Protein AF-A0A3R9TMN9-F1 (afdb_monomer)

Solvent-accessible surface area (backbone atoms only — not comparable to full-atom values): 10960 Å² total; per-resi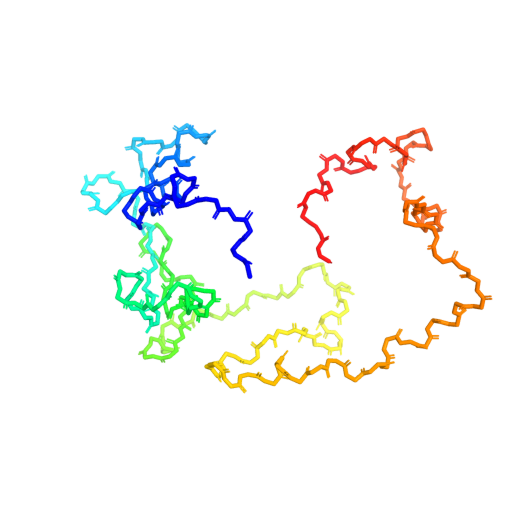due (Å²): 132,80,96,68,62,74,92,78,55,74,55,70,67,60,47,52,39,43,74,30,36,54,45,21,49,81,76,73,37,48,87,40,34,46,55,100,50,96,86,33,49,48,61,50,71,43,60,74,53,61,83,91,72,56,57,80,87,48,57,83,71,58,43,74,32,32,34,28,53,75,71,37,67,71,39,34,30,82,99,39,43,92,62,36,56,81,79,77,80,74,77,58,87,83,38,62,45,79,77,76,50,72,98,64,81,66,89,57,66,102,72,30,71,84,75,50,73,77,70,75,70,80,65,75,65,83,71,92,66,85,85,66,91,86,76,88,85,59,76,83,80,55,96,60,104,53,61,78,76,37,62,77,40,97,42,41,66,75,72,64,69,90,77,74,134

Mean predicted aligned error: 15.35 Å

Foldseek 3Di:
DDPDDPVPDDDQVVVLQCVFLVCCVVVVCNPATRDPDPNHFPWDFDWPDDSNPDDPVCNVQIDTQWTAGSNATDAHHDPRNVRGDDDDDDPPPPDVCNVVNDPDFPNPGPPTCVVPDPPPPVPPPPPPDDDDPDDPPPLVVDPDPFDPVQCPDPCHRPNPPPDDD

Secondary structure (DSSP, 8-state):
--SS-GGGSPPHHHHHHIIIIIHHTTTT-TTTSSSS-TTS---EEEESS-TTTS-GGGGGG--EEEEEETTEEEEE-GGGGGG-PPPPPPSSTT-THHHH--------GGG-GGGS---SGGGGS---S---SS----GGGS--SS-TTGGGSTTGGGS--SS--

pLDDT: mean 74.35, std 22.32, range [27.94, 97.88]

Structure (mmCIF, N/CA/C/O backbone):
data_AF-A0A3R9TMN9-F1
#
_entry.id   AF-A0A3R9TMN9-F1
#
loop_
_atom_site.group_PDB
_atom_site.id
_atom_site.type_symbol
_atom_site.label_atom_id
_atom_site.label_alt_id
_atom_site.label_comp_id
_atom_site.label_asym_id
_atom_site.label_entity_id
_atom_site.label_seq_id
_atom_site.pdbx_PDB_ins_code
_atom_site.Cartn_x
_atom_site.Cartn_y
_atom_site.Cartn_z
_atom_site.occupancy
_atom_site.B_iso_or_equiv
_atom_site.auth_seq_id
_atom_site.auth_comp_id
_atom_site.auth_asym_id
_atom_site.auth_atom_id
_atom_site.pdbx_PDB_model_num
ATOM 1 N N . LEU A 1 1 ? 25.797 4.378 -14.436 1.00 57.38 1 LEU A N 1
ATOM 2 C CA . LEU A 1 1 ? 26.069 5.300 -13.311 1.00 57.38 1 LEU A CA 1
ATOM 3 C C . LEU A 1 1 ? 24.815 5.367 -12.454 1.00 57.38 1 LEU A C 1
ATOM 5 O O . LEU A 1 1 ? 23.753 5.542 -13.045 1.00 57.38 1 LEU A O 1
ATOM 9 N N . PRO A 1 2 ? 24.909 5.184 -11.129 1.00 75.69 2 PRO A N 1
ATOM 10 C CA . PRO A 1 2 ? 23.769 5.371 -10.236 1.00 75.69 2 PRO A CA 1
ATOM 11 C C . PRO A 1 2 ? 23.356 6.850 -10.193 1.00 75.69 2 PRO A C 1
ATOM 13 O O . PRO A 1 2 ? 24.206 7.734 -10.293 1.00 75.69 2 PRO A O 1
ATOM 16 N N . LEU A 1 3 ? 22.050 7.109 -10.072 1.00 80.50 3 LEU A N 1
ATOM 17 C CA . LEU A 1 3 ? 21.490 8.466 -10.010 1.00 80.50 3 LEU A CA 1
ATOM 18 C C . LEU A 1 3 ? 21.759 9.149 -8.652 1.00 80.50 3 LEU A C 1
ATOM 20 O O . LEU A 1 3 ? 21.837 10.374 -8.594 1.00 80.50 3 LEU A O 1
ATOM 24 N N . TYR A 1 4 ? 21.925 8.366 -7.579 1.00 82.88 4 TYR A N 1
ATOM 25 C CA . TYR A 1 4 ? 22.130 8.839 -6.206 1.00 82.88 4 TYR A CA 1
ATOM 26 C C . TYR A 1 4 ? 23.285 8.100 -5.517 1.00 82.88 4 TYR A C 1
ATOM 28 O O . TYR A 1 4 ? 23.479 6.907 -5.745 1.00 82.88 4 TYR A O 1
ATOM 36 N N . ASP A 1 5 ? 24.014 8.801 -4.641 1.00 89.50 5 ASP A N 1
ATOM 37 C CA . ASP A 1 5 ? 24.997 8.191 -3.732 1.00 89.50 5 ASP A CA 1
ATOM 38 C C . ASP A 1 5 ? 24.318 7.231 -2.736 1.00 89.50 5 ASP A C 1
ATOM 40 O O . ASP A 1 5 ? 23.219 7.518 -2.259 1.00 89.50 5 ASP A O 1
ATOM 44 N N . GLU A 1 6 ? 25.012 6.165 -2.318 1.00 86.69 6 GLU A N 1
ATOM 45 C CA . GLU A 1 6 ? 24.496 5.165 -1.359 1.00 86.69 6 GLU A CA 1
ATOM 46 C C . GLU A 1 6 ? 23.989 5.777 -0.045 1.00 86.69 6 GLU A C 1
ATOM 48 O O . GLU A 1 6 ? 22.958 5.367 0.475 1.00 86.69 6 GLU A O 1
ATOM 53 N N . LYS A 1 7 ? 24.657 6.820 0.465 1.00 90.19 7 LYS A N 1
ATOM 54 C CA . LYS A 1 7 ? 24.248 7.545 1.686 1.00 90.19 7 LYS A CA 1
ATOM 55 C C . LYS A 1 7 ? 22.864 8.205 1.589 1.00 90.19 7 LYS A C 1
ATOM 57 O O . LYS A 1 7 ? 22.301 8.576 2.613 1.00 90.19 7 LYS A O 1
ATOM 62 N N . ASN A 1 8 ? 22.362 8.416 0.371 1.00 89.56 8 ASN A N 1
ATOM 63 C CA . ASN A 1 8 ? 21.055 9.015 0.109 1.00 89.56 8 ASN A CA 1
ATOM 64 C C . ASN A 1 8 ? 19.973 7.948 -0.130 1.00 89.56 8 ASN A C 1
ATOM 66 O O . ASN A 1 8 ? 18.820 8.303 -0.372 1.00 89.56 8 ASN A O 1
ATOM 70 N N . LEU A 1 9 ? 20.326 6.659 -0.088 1.00 90.31 9 LEU A N 1
ATOM 71 C CA . LEU A 1 9 ? 19.385 5.554 -0.198 1.00 90.31 9 LEU A CA 1
ATOM 72 C C . LEU A 1 9 ? 18.915 5.140 1.196 1.00 90.31 9 LEU A C 1
ATOM 74 O O . LEU A 1 9 ? 19.708 4.970 2.120 1.00 90.31 9 LEU A O 1
ATOM 78 N N . LEU A 1 10 ? 17.605 4.977 1.343 1.00 93.44 10 LEU A N 1
ATOM 79 C CA . LEU A 1 10 ? 17.012 4.474 2.576 1.00 93.44 10 LEU A CA 1
ATOM 80 C C . LEU A 1 10 ? 17.128 2.951 2.631 1.00 93.44 10 LEU A C 1
ATOM 82 O O . LEU A 1 10 ? 16.937 2.273 1.620 1.00 93.44 10 LEU A O 1
ATOM 86 N N . ASP A 1 11 ? 17.362 2.405 3.824 1.00 94.19 11 ASP A N 1
ATOM 87 C CA . ASP A 1 11 ? 17.195 0.973 4.042 1.00 94.19 11 ASP A CA 1
ATOM 88 C C . ASP A 1 11 ? 15.710 0.577 3.947 1.00 94.19 11 ASP A C 1
ATOM 90 O O . ASP A 1 11 ? 14.796 1.396 4.121 1.00 94.19 11 ASP A O 1
ATOM 94 N N . ARG A 1 12 ? 15.457 -0.709 3.686 1.00 95.38 12 ARG A N 1
ATOM 95 C CA . ARG A 1 12 ? 14.102 -1.214 3.429 1.00 95.38 12 ARG A CA 1
ATOM 96 C C . ARG A 1 12 ? 13.153 -1.023 4.607 1.00 95.38 12 ARG A C 1
ATOM 98 O O . ARG A 1 12 ? 11.981 -0.726 4.376 1.00 95.38 12 ARG A O 1
ATOM 105 N N . GLN A 1 13 ? 13.626 -1.181 5.844 1.00 96.12 13 GLN A N 1
ATOM 106 C CA . GLN A 1 13 ? 12.782 -1.035 7.031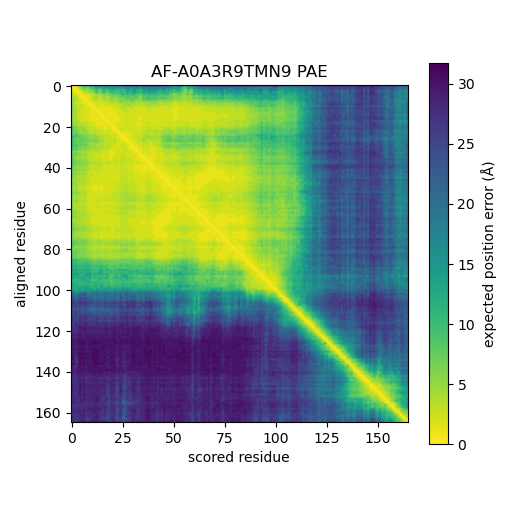 1.00 96.12 13 GLN A CA 1
ATOM 107 C C . GLN A 1 13 ? 12.387 0.427 7.230 1.00 96.12 13 GLN A C 1
ATOM 109 O O . GLN A 1 13 ? 11.212 0.718 7.458 1.00 96.12 13 GLN A O 1
ATOM 114 N N . THR A 1 14 ? 13.340 1.350 7.082 1.00 95.75 14 THR A N 1
ATOM 115 C CA . THR A 1 14 ? 13.072 2.790 7.147 1.00 95.75 14 THR A CA 1
ATOM 116 C C . THR A 1 14 ? 12.108 3.219 6.047 1.00 95.75 14 THR A C 1
ATOM 118 O O . THR A 1 14 ? 11.118 3.892 6.339 1.00 95.75 14 THR A O 1
ATOM 121 N N . ALA A 1 15 ? 12.331 2.784 4.804 1.00 95.31 15 ALA A N 1
ATOM 122 C CA . ALA A 1 15 ? 11.434 3.073 3.691 1.00 95.31 15 ALA A CA 1
ATOM 123 C C . ALA A 1 15 ? 10.007 2.557 3.960 1.00 95.31 15 ALA A C 1
ATOM 125 O O . ALA A 1 15 ? 9.053 3.329 3.870 1.00 95.31 15 ALA A O 1
ATOM 126 N N . LEU A 1 16 ? 9.850 1.294 4.379 1.00 95.12 16 LEU A N 1
ATOM 127 C CA . LEU A 1 16 ? 8.536 0.718 4.690 1.00 95.12 16 LEU A CA 1
ATOM 128 C C . LEU A 1 16 ? 7.842 1.468 5.832 1.00 95.12 16 LEU A C 1
ATOM 130 O O . LEU A 1 16 ? 6.645 1.751 5.757 1.00 95.12 16 LEU A O 1
ATOM 134 N N . LYS A 1 17 ? 8.588 1.834 6.880 1.00 94.69 17 LYS A N 1
ATOM 135 C CA . LYS A 1 17 ? 8.054 2.608 8.002 1.00 94.69 17 LYS A CA 1
ATOM 136 C C . LYS A 1 17 ? 7.555 3.975 7.546 1.00 94.69 17 LYS A C 1
ATOM 138 O O . LYS A 1 17 ? 6.496 4.393 7.998 1.00 94.69 17 LYS A O 1
ATOM 143 N N . LEU A 1 18 ? 8.277 4.665 6.662 1.00 94.31 18 LEU A N 1
ATOM 144 C CA . LEU A 1 18 ? 7.857 5.969 6.137 1.00 94.31 18 LEU A CA 1
ATOM 145 C C . LEU A 1 18 ? 6.584 5.865 5.290 1.00 94.31 18 LEU A C 1
ATOM 147 O O . LEU A 1 18 ? 5.692 6.694 5.451 1.00 94.31 18 LEU A O 1
ATOM 151 N N . TRP A 1 19 ? 6.465 4.823 4.463 1.00 92.25 19 TRP A N 1
ATOM 152 C CA . TRP A 1 19 ? 5.267 4.564 3.656 1.00 92.25 19 TRP A CA 1
ATOM 153 C C . TRP A 1 19 ? 4.034 4.160 4.481 1.00 92.25 19 TRP A C 1
ATOM 155 O O . TRP A 1 19 ? 2.912 4.362 4.024 1.00 92.25 19 TRP A O 1
ATOM 165 N N . THR A 1 20 ? 4.222 3.647 5.701 1.00 93.81 20 THR A N 1
ATOM 166 C CA . THR A 1 20 ? 3.144 3.142 6.570 1.00 93.81 20 THR A CA 1
ATOM 167 C C . THR A 1 20 ? 2.931 4.032 7.802 1.00 93.81 20 THR A C 1
ATOM 169 O O . THR A 1 20 ? 2.172 4.999 7.769 1.00 93.81 20 THR A O 1
ATOM 172 N N . LYS A 1 21 ? 3.610 3.747 8.917 1.00 92.38 21 LYS A N 1
ATOM 173 C CA . LYS A 1 21 ? 3.436 4.462 10.188 1.00 92.38 21 LYS A CA 1
ATOM 174 C C . LYS A 1 21 ? 3.865 5.926 10.117 1.00 92.38 21 LYS A C 1
ATOM 176 O O . LYS A 1 21 ? 3.265 6.779 10.764 1.00 92.38 21 LYS A O 1
ATOM 181 N N . GLY A 1 22 ? 4.913 6.216 9.350 1.00 90.31 22 GLY A N 1
ATOM 182 C CA . GLY A 1 22 ? 5.457 7.559 9.178 1.00 90.31 22 GLY A CA 1
ATOM 183 C C . GLY A 1 22 ? 4.477 8.496 8.477 1.00 90.31 22 GLY A C 1
ATOM 184 O O . GLY A 1 22 ? 4.307 9.632 8.916 1.00 90.31 22 GLY A O 1
ATOM 185 N N . SER A 1 23 ? 3.780 8.009 7.448 1.00 90.81 23 SER A N 1
ATOM 186 C CA . SER A 1 23 ? 2.782 8.785 6.707 1.00 90.81 23 SER A CA 1
ATOM 187 C C . SER A 1 23 ? 1.477 8.976 7.490 1.00 90.81 23 SER A C 1
ATOM 189 O O . SER A 1 23 ? 0.835 10.013 7.341 1.00 90.81 23 SER A O 1
ATOM 191 N N . ALA A 1 24 ? 1.122 8.058 8.399 1.00 89.25 24 ALA A N 1
ATOM 192 C CA . ALA A 1 24 ? -0.079 8.165 9.239 1.00 89.25 24 ALA A CA 1
ATOM 193 C C . ALA A 1 24 ? -0.093 9.404 10.156 1.00 89.25 24 ALA A C 1
ATOM 195 O O . ALA A 1 24 ? -1.160 9.874 10.551 1.00 89.25 24 ALA A O 1
ATOM 196 N N . TRP A 1 25 ? 1.072 9.980 10.480 1.00 84.81 25 TRP A N 1
ATOM 197 C CA . TRP A 1 25 ? 1.112 11.270 11.171 1.00 84.81 25 TRP A CA 1
ATOM 198 C C . TRP A 1 25 ? 0.524 12.390 10.304 1.00 84.81 25 TRP A C 1
ATOM 200 O O . TRP A 1 25 ? -0.241 13.207 10.801 1.00 84.81 25 TRP A O 1
ATOM 210 N N . PHE A 1 26 ? 0.774 12.399 8.997 1.00 83.69 26 PHE A N 1
ATOM 211 C CA . PHE A 1 26 ? 0.282 13.468 8.128 1.00 83.69 26 PHE A CA 1
ATOM 212 C C . PHE A 1 26 ? -1.253 13.594 8.131 1.00 83.69 26 PHE A C 1
ATOM 214 O O . PHE A 1 26 ? -1.775 14.699 8.012 1.00 83.69 26 PHE A O 1
ATOM 221 N N . SER A 1 27 ? -1.978 12.488 8.332 1.00 84.38 27 SER A N 1
ATOM 222 C CA . SER A 1 27 ? -3.443 12.472 8.453 1.00 84.38 27 SER A CA 1
ATOM 223 C C . SER A 1 27 ? -3.968 12.565 9.893 1.00 84.38 27 SER A C 1
ATOM 225 O O . SER A 1 27 ? -5.175 12.514 10.103 1.00 84.38 27 SER A O 1
ATOM 227 N N . GLY A 1 28 ? -3.095 12.700 10.900 1.00 88.62 28 GLY A N 1
ATOM 228 C CA . GLY A 1 28 ? -3.489 12.694 12.314 1.00 88.62 28 GLY A CA 1
ATOM 229 C C . GLY A 1 28 ? -3.900 11.316 12.852 1.00 88.62 28 GLY A C 1
ATOM 230 O O . GLY A 1 28 ? -4.418 11.223 13.958 1.00 88.62 28 GLY A O 1
ATOM 231 N N . GLU A 1 29 ? -3.641 10.240 12.107 1.00 90.62 29 GLU A N 1
ATOM 232 C CA . GLU A 1 29 ? -4.099 8.872 12.401 1.00 90.62 29 GLU A CA 1
ATOM 233 C C . GLU A 1 29 ? -2.968 7.964 12.908 1.00 90.62 29 GLU A C 1
ATOM 235 O O . GLU A 1 29 ? -3.090 6.738 12.950 1.00 90.62 29 GLU A O 1
ATOM 240 N N . LYS A 1 30 ? -1.844 8.559 13.314 1.00 90.12 30 LYS A N 1
ATOM 241 C CA . LYS A 1 30 ? -0.655 7.845 13.803 1.00 90.12 30 LYS A CA 1
ATOM 242 C C . LYS A 1 30 ? -0.925 6.890 14.968 1.00 90.12 30 LYS A C 1
ATOM 244 O O . LYS A 1 30 ? -0.130 5.984 15.161 1.00 90.12 30 LYS A O 1
ATOM 249 N N . ASP A 1 31 ? -1.991 7.079 15.740 1.00 92.19 31 ASP A N 1
ATOM 250 C CA . ASP A 1 31 ? -2.310 6.234 16.901 1.00 92.19 31 ASP A CA 1
ATOM 251 C C . ASP A 1 31 ? -3.328 5.133 16.563 1.00 92.19 31 ASP A C 1
ATOM 253 O O . ASP A 1 31 ? -3.600 4.273 17.392 1.00 92.19 31 ASP A O 1
ATOM 257 N N . VAL A 1 32 ? -3.879 5.144 15.343 1.00 94.62 32 VAL A N 1
ATOM 258 C CA . VAL A 1 32 ? -4.939 4.216 14.919 1.00 94.62 32 VAL A CA 1
ATOM 259 C C . VAL A 1 32 ? -4.583 3.402 13.679 1.00 94.62 32 VAL A C 1
ATOM 261 O O . VAL A 1 32 ? -5.280 2.435 13.397 1.00 94.62 32 VAL A O 1
ATOM 264 N N . LYS A 1 33 ? -3.526 3.749 12.930 1.00 93.75 33 LYS A N 1
ATOM 265 C CA . LYS A 1 33 ? -3.100 2.976 11.753 1.00 93.75 33 LYS A CA 1
ATOM 266 C C . LYS A 1 33 ? -1.599 3.026 11.479 1.00 93.75 33 LYS A C 1
ATOM 268 O O . LYS A 1 33 ? -0.846 3.804 12.079 1.00 93.75 33 LYS A O 1
ATOM 273 N N . GLY A 1 34 ? -1.191 2.231 10.491 1.00 92.81 34 GLY A N 1
ATOM 274 C CA . GLY A 1 34 ? 0.152 2.235 9.916 1.00 92.81 34 GLY A CA 1
ATOM 275 C C . GLY A 1 34 ? 1.097 1.194 10.511 1.00 92.81 34 GLY A C 1
ATOM 276 O O . GLY A 1 34 ? 2.259 1.157 10.118 1.00 92.81 34 GLY A O 1
ATOM 277 N N . SER A 1 35 ? 0.640 0.351 11.439 1.00 95.00 35 SER A N 1
ATOM 278 C CA . SER A 1 35 ? 1.382 -0.818 11.909 1.00 95.00 35 SER A CA 1
ATOM 279 C C . SER A 1 35 ? 0.468 -2.020 12.148 1.00 95.00 35 SER A C 1
ATOM 281 O O . SER A 1 35 ? -0.730 -1.879 12.373 1.00 95.00 35 SER A O 1
ATOM 283 N N . LEU A 1 36 ? 1.048 -3.222 12.131 1.00 95.12 36 LEU A N 1
ATOM 284 C CA . LEU A 1 36 ? 0.348 -4.454 12.494 1.00 95.12 36 LEU A CA 1
ATOM 285 C C . LEU A 1 36 ? 0.422 -4.663 14.013 1.00 95.12 36 LEU A C 1
ATOM 287 O O . LEU A 1 36 ? 1.165 -5.512 14.502 1.00 95.12 36 LEU A O 1
ATOM 291 N N . THR A 1 37 ? -0.334 -3.850 14.750 1.00 95.56 37 THR A N 1
ATOM 292 C CA . THR A 1 37 ? -0.372 -3.850 16.220 1.00 95.56 37 THR A CA 1
ATOM 293 C C . THR A 1 37 ? -1.817 -3.925 16.707 1.00 95.56 37 THR A C 1
ATOM 295 O O . THR A 1 37 ? -2.708 -3.298 16.137 1.00 95.56 37 THR A O 1
ATOM 298 N N . ALA A 1 38 ? -2.072 -4.681 17.779 1.00 95.56 38 ALA A N 1
ATOM 299 C CA . ALA A 1 38 ? -3.404 -4.754 18.375 1.00 95.56 38 ALA A CA 1
ATOM 300 C C . ALA A 1 38 ? -3.895 -3.361 18.815 1.00 95.56 38 ALA A C 1
ATOM 302 O O . ALA A 1 38 ? -3.170 -2.630 19.487 1.00 95.56 38 ALA A O 1
ATOM 303 N N . GLY A 1 39 ? -5.135 -3.020 18.453 1.00 94.50 39 GLY A N 1
ATOM 304 C CA . GLY A 1 39 ? -5.743 -1.710 18.714 1.00 94.50 39 GLY A CA 1
ATOM 305 C C . GLY A 1 39 ? -5.725 -0.754 17.517 1.00 94.50 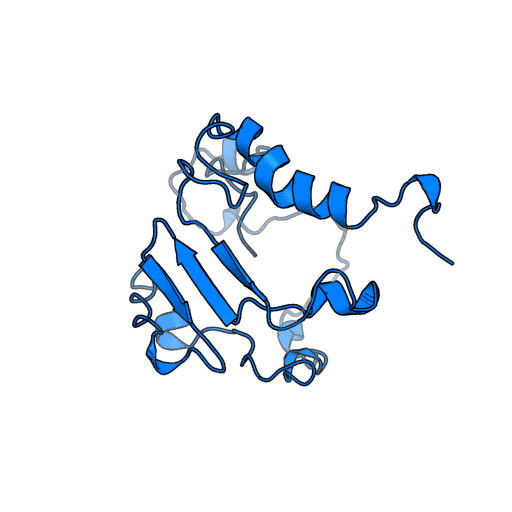39 GLY A C 1
ATOM 306 O O . GLY A 1 39 ? -6.484 0.211 17.519 1.00 94.50 39 GLY A O 1
ATOM 307 N N . GLU A 1 40 ? -4.931 -1.039 16.483 1.00 96.00 40 GLU A N 1
ATOM 308 C CA . GLU A 1 40 ? -4.973 -0.308 15.213 1.00 96.00 40 GLU A CA 1
ATOM 309 C C . GLU A 1 40 ? -5.993 -0.913 14.240 1.00 96.00 40 GLU A C 1
ATOM 311 O O . GLU A 1 40 ? -6.469 -2.040 14.414 1.00 96.00 40 GLU A O 1
ATOM 316 N N . LEU A 1 41 ? -6.348 -0.144 13.209 1.00 96.31 41 LEU A N 1
ATOM 317 C CA . LEU A 1 41 ? -7.196 -0.598 12.117 1.00 96.31 41 LEU A CA 1
ATOM 318 C C . LEU A 1 41 ? -6.575 -1.820 11.437 1.00 96.31 41 LEU A C 1
ATOM 320 O O . LEU A 1 41 ? -5.375 -1.866 11.169 1.00 96.31 41 LEU A O 1
ATOM 324 N N . ALA A 1 42 ? -7.426 -2.789 11.104 1.00 97.25 42 ALA A N 1
ATOM 325 C CA . ALA A 1 42 ? -7.056 -3.956 10.313 1.00 97.25 42 ALA A CA 1
ATOM 326 C C . ALA A 1 42 ? -6.958 -3.593 8.817 1.00 97.25 42 ALA A C 1
ATOM 328 O O . ALA A 1 42 ? -7.687 -4.138 7.985 1.00 97.25 42 ALA A O 1
ATOM 329 N N . ASP A 1 43 ? -6.074 -2.641 8.519 1.00 96.44 43 ASP A N 1
ATOM 330 C CA . ASP A 1 43 ? -5.704 -2.194 7.180 1.00 96.44 43 ASP A CA 1
ATOM 331 C C . ASP A 1 43 ? -4.383 -2.869 6.806 1.00 96.44 43 ASP A C 1
ATOM 333 O O . ASP A 1 43 ? -3.328 -2.538 7.354 1.00 96.44 43 ASP A O 1
ATOM 337 N N . LEU A 1 44 ? -4.428 -3.848 5.903 1.00 97.06 44 LEU A N 1
ATOM 338 C CA . LEU A 1 44 ? -3.243 -4.602 5.501 1.00 97.06 44 LEU A CA 1
ATOM 339 C C . LEU A 1 44 ? -3.290 -5.019 4.037 1.00 97.06 44 LEU A C 1
ATOM 341 O O . LEU A 1 44 ? -4.349 -5.084 3.410 1.00 97.06 44 LEU A O 1
ATOM 345 N N . VAL A 1 45 ? -2.110 -5.333 3.513 1.00 97.25 45 VAL A N 1
ATOM 346 C CA . VAL A 1 45 ? -1.927 -5.920 2.189 1.00 97.25 45 VAL A CA 1
ATOM 347 C C . VAL A 1 45 ? -1.084 -7.182 2.304 1.00 97.25 45 VAL A C 1
ATOM 349 O O . VAL A 1 45 ? -0.149 -7.237 3.105 1.00 97.25 45 VAL A O 1
ATOM 352 N N . VAL A 1 46 ? -1.407 -8.185 1.494 1.00 96.62 46 VAL A N 1
ATOM 353 C CA . VAL A 1 46 ? -0.534 -9.334 1.237 1.00 96.62 46 VAL A CA 1
ATOM 354 C C . VAL A 1 46 ? 0.127 -9.096 -0.108 1.00 96.62 46 VAL A C 1
ATOM 356 O O . VAL A 1 46 ? -0.549 -8.787 -1.087 1.00 96.62 46 VAL A O 1
ATOM 359 N N . LEU A 1 47 ? 1.451 -9.193 -0.140 1.00 96.12 47 LEU A N 1
ATOM 360 C CA . LEU A 1 47 ? 2.253 -8.914 -1.323 1.00 96.12 47 LEU A CA 1
ATOM 361 C C . LEU A 1 47 ? 2.587 -10.215 -2.055 1.00 96.12 47 LEU A C 1
ATOM 363 O O . LEU A 1 47 ? 2.810 -11.242 -1.420 1.00 96.12 47 LEU A O 1
ATOM 367 N N . SER A 1 48 ? 2.642 -10.142 -3.383 1.00 95.00 48 SER A N 1
ATOM 368 C CA . SER A 1 48 ? 3.032 -11.249 -4.275 1.00 95.00 48 SER A CA 1
ATOM 369 C C . SER A 1 48 ? 4.462 -11.745 -4.044 1.00 95.00 48 SER A C 1
ATOM 371 O O . SER A 1 48 ? 4.742 -12.922 -4.252 1.00 95.00 48 SER A O 1
ATOM 373 N N . ASP A 1 49 ? 5.350 -10.870 -3.572 1.00 94.81 49 ASP A N 1
ATOM 374 C CA . ASP A 1 49 ? 6.738 -11.185 -3.259 1.00 94.81 49 ASP A CA 1
ATOM 375 C C . ASP A 1 49 ? 7.147 -10.615 -1.890 1.00 94.81 49 ASP A C 1
ATOM 377 O O . ASP A 1 49 ? 6.566 -9.658 -1.366 1.00 94.81 49 ASP A O 1
ATOM 381 N N . ASP A 1 50 ? 8.212 -11.177 -1.317 1.00 96.19 50 ASP A N 1
ATOM 382 C CA . ASP A 1 50 ? 8.808 -10.686 -0.075 1.00 96.19 50 ASP A CA 1
ATOM 383 C C . ASP A 1 50 ? 9.635 -9.416 -0.338 1.00 96.19 50 ASP A C 1
ATOM 385 O O . ASP A 1 50 ? 10.781 -9.470 -0.799 1.00 96.19 50 ASP A O 1
ATOM 389 N N . TYR A 1 51 ? 9.061 -8.263 0.019 1.00 96.00 51 TYR A N 1
ATOM 390 C CA . TYR A 1 51 ? 9.698 -6.950 -0.093 1.00 96.00 51 TYR A CA 1
ATOM 391 C C . T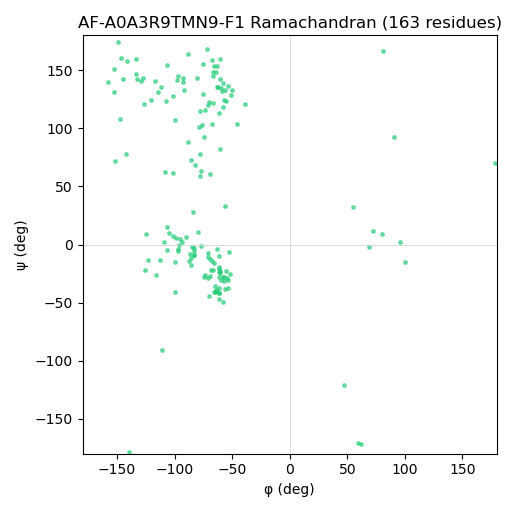YR A 1 51 ? 11.089 -6.880 0.552 1.00 96.00 51 TYR A C 1
ATOM 393 O O . TYR A 1 51 ? 11.895 -6.060 0.132 1.00 96.00 51 TYR A O 1
ATOM 401 N N . PHE A 1 52 ? 11.427 -7.706 1.544 1.00 96.62 52 PHE A N 1
ATOM 402 C CA . PHE A 1 52 ? 12.757 -7.667 2.160 1.00 96.62 52 PHE A CA 1
ATOM 403 C C . PHE A 1 52 ? 13.805 -8.511 1.432 1.00 96.62 52 PHE A C 1
ATOM 405 O O . PHE A 1 52 ? 14.989 -8.376 1.741 1.00 96.62 52 PHE A O 1
ATOM 412 N N . LYS A 1 53 ? 13.394 -9.362 0.486 1.00 96.88 53 LYS A N 1
ATOM 413 C CA . LYS A 1 53 ? 14.278 -10.326 -0.185 1.00 96.88 53 LYS A CA 1
ATOM 414 C C . LYS A 1 53 ? 14.451 -10.098 -1.679 1.00 96.88 53 LYS A C 1
ATOM 416 O O . LYS A 1 53 ? 15.473 -10.519 -2.206 1.00 96.88 53 LYS A O 1
ATOM 421 N N . VAL A 1 54 ? 13.483 -9.483 -2.361 1.00 95.00 54 VAL A N 1
ATOM 422 C CA . VAL A 1 54 ? 13.617 -9.211 -3.803 1.00 95.00 54 VAL A CA 1
ATOM 423 C C . VAL A 1 54 ? 14.736 -8.212 -4.086 1.00 95.00 54 VAL A C 1
ATOM 425 O O . VAL A 1 54 ? 15.010 -7.345 -3.256 1.00 95.00 54 VAL A O 1
ATOM 428 N N . GLU A 1 55 ? 15.327 -8.261 -5.277 1.00 93.88 55 GLU A N 1
ATOM 429 C CA . GLU A 1 55 ? 16.276 -7.241 -5.740 1.00 93.88 55 GLU A CA 1
ATOM 430 C C . GLU A 1 55 ? 15.624 -5.848 -5.812 1.00 93.88 55 GLU A C 1
ATOM 432 O O . GLU A 1 55 ? 14.398 -5.712 -5.823 1.00 93.88 55 GLU A O 1
ATOM 437 N N . ALA A 1 56 ? 16.427 -4.781 -5.801 1.00 89.94 56 ALA A N 1
ATOM 438 C CA . ALA A 1 56 ? 15.902 -3.412 -5.750 1.00 89.94 56 ALA A CA 1
ATOM 439 C C . ALA A 1 56 ? 15.056 -3.069 -6.989 1.00 89.94 56 ALA A C 1
ATOM 441 O O . ALA A 1 56 ? 13.990 -2.463 -6.874 1.00 89.94 56 ALA A O 1
ATOM 442 N N . GLU A 1 57 ? 15.497 -3.517 -8.163 1.00 89.50 57 GLU A N 1
ATOM 443 C CA . GLU A 1 57 ? 14.819 -3.334 -9.448 1.00 89.50 57 GLU A CA 1
ATOM 444 C C . GLU A 1 57 ? 13.487 -4.091 -9.516 1.00 89.50 57 GLU A C 1
ATOM 446 O O . GLU A 1 57 ? 12.603 -3.714 -10.292 1.00 89.50 57 GLU A O 1
ATOM 451 N N . ASP A 1 58 ? 13.337 -5.123 -8.681 1.00 88.88 58 ASP A N 1
ATOM 452 C CA . ASP A 1 58 ? 12.161 -5.981 -8.625 1.00 88.88 58 ASP A CA 1
ATOM 453 C C . ASP A 1 58 ? 11.044 -5.428 -7.732 1.00 88.88 58 ASP A C 1
ATOM 455 O O . ASP A 1 58 ? 9.888 -5.818 -7.889 1.00 88.88 58 ASP A O 1
ATOM 459 N N . ILE A 1 59 ? 11.345 -4.472 -6.844 1.00 92.19 59 ILE A N 1
ATOM 460 C CA . ILE A 1 59 ? 10.356 -3.871 -5.930 1.00 92.19 59 ILE A CA 1
ATOM 461 C C . ILE A 1 59 ? 9.165 -3.277 -6.697 1.00 92.19 59 ILE A C 1
ATOM 463 O O . ILE A 1 59 ? 8.026 -3.396 -6.254 1.00 92.19 59 ILE A O 1
ATOM 467 N N . GLN A 1 60 ? 9.408 -2.657 -7.857 1.00 89.81 60 GLN A N 1
ATOM 468 C CA . GLN A 1 60 ? 8.356 -2.029 -8.671 1.00 89.81 60 GLN A CA 1
ATOM 469 C C . GLN A 1 60 ? 7.344 -3.029 -9.255 1.00 89.81 60 GLN A C 1
ATOM 471 O O . GLN A 1 60 ? 6.295 -2.618 -9.748 1.00 89.81 60 GLN A O 1
ATOM 476 N N . TRP A 1 61 ? 7.685 -4.320 -9.250 1.00 88.06 61 TRP A N 1
ATOM 477 C CA . TRP A 1 61 ? 6.850 -5.395 -9.778 1.00 88.06 61 TRP A CA 1
ATOM 478 C C . TRP A 1 61 ? 6.035 -6.100 -8.697 1.00 88.06 61 TRP A C 1
ATOM 480 O O . TRP A 1 61 ? 5.233 -6.964 -9.035 1.00 88.06 61 TRP A O 1
ATOM 490 N N . ILE A 1 62 ? 6.217 -5.739 -7.424 1.00 92.38 62 ILE A N 1
ATOM 491 C CA . ILE A 1 62 ? 5.421 -6.295 -6.335 1.00 92.38 62 ILE A CA 1
ATOM 492 C C . ILE A 1 62 ? 3.988 -5.769 -6.441 1.00 92.38 62 ILE A C 1
ATOM 494 O O . ILE A 1 62 ? 3.733 -4.566 -6.375 1.00 92.38 62 ILE A O 1
ATOM 498 N N . GLU A 1 63 ? 3.043 -6.693 -6.534 1.00 92.06 63 GLU A N 1
ATOM 499 C CA . GLU A 1 63 ? 1.606 -6.428 -6.519 1.00 92.06 63 GLU A CA 1
ATOM 500 C C . GLU A 1 63 ? 0.976 -6.862 -5.188 1.00 92.06 63 GLU A C 1
ATOM 502 O O . GLU A 1 63 ? 1.475 -7.774 -4.519 1.00 92.06 63 GLU A O 1
ATOM 507 N N . SER A 1 64 ? -0.146 -6.235 -4.820 1.00 94.75 64 SER A N 1
ATOM 508 C CA . SER A 1 64 ? -1.024 -6.751 -3.764 1.00 94.75 64 SER A CA 1
ATOM 509 C C . SER A 1 64 ? -1.814 -7.939 -4.310 1.00 94.75 64 SER A C 1
ATOM 511 O O . SER A 1 64 ? -2.441 -7.818 -5.362 1.00 94.75 64 SER A O 1
ATOM 513 N N . VAL A 1 65 ? -1.813 -9.067 -3.600 1.00 95.94 65 VAL A N 1
ATOM 514 C CA . VAL A 1 65 ? -2.670 -10.235 -3.891 1.00 95.94 65 VAL A CA 1
ATOM 515 C C . VAL A 1 65 ? -3.908 -10.281 -2.992 1.00 95.94 65 VAL A C 1
ATOM 517 O O . VAL A 1 65 ? -4.875 -10.970 -3.301 1.00 95.94 65 VAL A O 1
ATOM 520 N N . LEU A 1 66 ? -3.917 -9.503 -1.909 1.00 97.12 66 LEU A N 1
ATOM 521 C CA . LEU A 1 66 ? -5.059 -9.319 -1.018 1.00 97.12 66 LEU A CA 1
ATOM 522 C C . LEU A 1 66 ? -4.958 -7.946 -0.361 1.00 97.12 66 LEU A C 1
ATOM 524 O O . LEU A 1 66 ? -3.929 -7.623 0.230 1.00 97.12 66 LEU A O 1
ATOM 528 N N . THR A 1 67 ? -6.042 -7.176 -0.387 1.00 97.62 67 THR A N 1
ATOM 529 C CA . THR A 1 67 ? -6.145 -5.910 0.346 1.00 97.62 67 THR A CA 1
ATOM 530 C C . THR A 1 67 ? -7.315 -5.982 1.315 1.00 97.62 67 THR A C 1
ATOM 532 O O . THR A 1 67 ? -8.460 -6.222 0.919 1.00 97.62 67 THR A O 1
ATOM 535 N N . VAL A 1 68 ? -7.029 -5.734 2.590 1.00 97.88 68 VAL A N 1
ATOM 536 C CA . VAL A 1 68 ? -8.013 -5.675 3.670 1.00 97.88 68 VAL A CA 1
ATOM 537 C C . VAL A 1 68 ? -8.060 -4.249 4.202 1.00 97.88 68 VAL A C 1
ATOM 539 O O . VAL A 1 68 ? -7.021 -3.662 4.491 1.00 97.88 68 VAL A O 1
ATOM 542 N N . LEU A 1 69 ? -9.264 -3.701 4.332 1.00 96.75 69 LEU A N 1
ATOM 543 C CA . LEU A 1 69 ? -9.520 -2.370 4.874 1.00 96.75 69 LEU A CA 1
ATOM 544 C C . LEU A 1 69 ? -10.538 -2.481 6.010 1.00 96.75 69 LEU A C 1
ATOM 546 O O . LEU A 1 69 ? -11.649 -2.981 5.814 1.00 96.75 69 LEU A O 1
ATOM 550 N N . GLY A 1 70 ? -10.165 -2.046 7.210 1.00 95.31 70 GLY A N 1
ATOM 551 C CA . GLY A 1 70 ? -10.996 -2.119 8.407 1.00 95.31 70 GLY A CA 1
ATOM 552 C C . GLY A 1 70 ? -11.482 -3.539 8.710 1.00 95.31 70 GLY A C 1
ATOM 553 O O . GLY A 1 70 ? -12.607 -3.716 9.175 1.00 95.31 70 GLY A O 1
ATOM 554 N N . GLY A 1 71 ? -10.678 -4.556 8.386 1.00 96.44 71 GLY A N 1
ATOM 555 C CA . GLY A 1 71 ? -11.033 -5.968 8.559 1.00 96.44 71 GLY A CA 1
ATOM 556 C C . GLY A 1 71 ? -11.941 -6.554 7.472 1.00 96.44 71 GLY A C 1
ATOM 557 O O . GLY A 1 71 ? -12.413 -7.677 7.627 1.00 96.44 71 GLY A O 1
ATOM 558 N N . LYS A 1 72 ? -12.198 -5.832 6.374 1.00 97.12 72 LYS A N 1
ATOM 559 C CA . LYS A 1 72 ? -12.964 -6.328 5.221 1.00 97.12 72 LYS A CA 1
ATOM 560 C C . LYS A 1 72 ? -12.067 -6.476 4.002 1.00 97.12 72 LYS A C 1
ATOM 562 O O . LYS A 1 72 ? -11.310 -5.563 3.690 1.00 97.12 72 LYS A O 1
ATOM 567 N N . VAL A 1 73 ? -12.192 -7.590 3.287 1.00 97.50 73 VAL A N 1
ATOM 568 C CA . VAL A 1 73 ? -11.534 -7.765 1.986 1.00 97.50 73 VAL A CA 1
ATOM 569 C C . VAL A 1 73 ? -12.155 -6.787 0.988 1.00 97.50 73 VAL A C 1
ATOM 571 O O . VAL A 1 73 ? -13.369 -6.792 0.786 1.00 97.50 73 VAL A O 1
ATOM 574 N N . VAL A 1 74 ? -11.330 -5.916 0.404 1.00 96.88 74 VAL A N 1
ATOM 575 C CA . VAL A 1 74 ? -11.749 -4.920 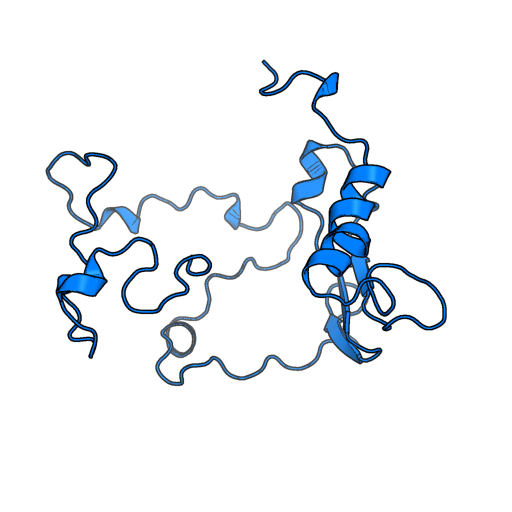-0.603 1.00 96.88 74 VAL A CA 1
ATOM 576 C C . VAL A 1 74 ? -11.177 -5.200 -1.990 1.00 96.88 74 VAL A C 1
ATOM 578 O O . VAL A 1 74 ? -11.627 -4.608 -2.965 1.00 96.88 74 VAL A O 1
ATOM 581 N N . TYR A 1 75 ? -10.195 -6.091 -2.072 1.00 95.38 75 TYR A N 1
ATOM 582 C CA . TYR A 1 75 ? -9.610 -6.580 -3.312 1.00 95.38 75 TYR A CA 1
ATOM 583 C C . TYR A 1 75 ? -8.941 -7.925 -3.042 1.00 95.38 75 TYR A C 1
ATOM 585 O O . TYR A 1 75 ? -8.265 -8.065 -2.016 1.00 95.38 75 TYR A O 1
ATOM 593 N N . ALA A 1 76 ? -9.080 -8.874 -3.967 1.00 95.31 76 ALA A N 1
ATOM 594 C CA . ALA A 1 76 ? -8.339 -10.125 -3.917 1.00 95.31 76 ALA A CA 1
ATOM 595 C C . ALA A 1 76 ? -7.956 -10.647 -5.313 1.00 95.31 76 ALA A C 1
ATOM 597 O O . ALA A 1 76 ? -8.704 -10.565 -6.288 1.00 95.31 76 ALA A O 1
ATOM 598 N N . GLY A 1 77 ? -6.765 -11.225 -5.411 1.00 89.88 77 GLY A N 1
ATOM 599 C CA . GLY A 1 77 ? -6.211 -11.804 -6.630 1.00 89.88 77 GLY A CA 1
ATOM 600 C C . GLY A 1 77 ? -5.484 -13.114 -6.342 1.00 89.88 77 GLY A C 1
ATOM 601 O O . GLY A 1 77 ? -5.453 -13.570 -5.203 1.00 89.88 77 GLY A O 1
ATOM 602 N N . ALA A 1 78 ? -4.910 -13.719 -7.386 1.00 90.00 78 ALA A N 1
ATOM 603 C CA . ALA A 1 78 ? -4.109 -14.942 -7.285 1.00 90.00 78 ALA A CA 1
ATOM 604 C C . ALA A 1 78 ? -4.785 -16.036 -6.421 1.00 90.00 78 ALA A C 1
ATOM 606 O O . ALA A 1 78 ? -5.903 -16.455 -6.730 1.00 90.00 78 ALA A O 1
ATOM 607 N N . GLU A 1 79 ? -4.145 -16.494 -5.347 1.00 90.12 79 GLU A N 1
ATOM 60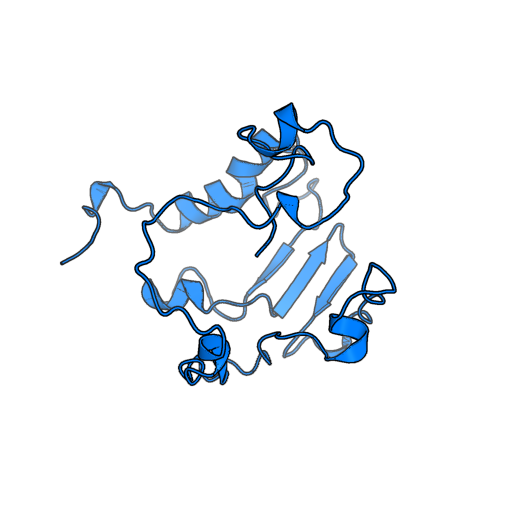8 C CA . GLU A 1 79 ? -4.654 -17.526 -4.437 1.00 90.12 79 GLU A CA 1
ATOM 609 C C . GLU A 1 79 ? -5.858 -17.095 -3.573 1.00 90.12 79 GLU A C 1
ATOM 611 O O . GLU A 1 79 ? -6.521 -17.944 -2.974 1.00 90.12 79 GLU A O 1
ATOM 616 N N . PHE A 1 80 ? -6.173 -15.797 -3.528 1.00 93.81 80 PHE A N 1
ATOM 617 C CA . PHE A 1 80 ? -7.319 -15.232 -2.807 1.00 93.81 80 PHE A CA 1
ATOM 618 C C . PHE A 1 80 ? -8.495 -14.892 -3.729 1.00 93.81 80 PHE A C 1
ATOM 620 O O . PHE A 1 80 ? -9.463 -14.276 -3.291 1.00 93.81 80 PHE A O 1
ATOM 627 N N . LYS A 1 81 ? -8.449 -15.266 -5.017 1.00 92.44 81 LYS A N 1
ATOM 628 C CA . LYS A 1 81 ? -9.428 -14.803 -6.016 1.00 92.44 81 LYS A CA 1
ATOM 629 C C . LYS A 1 81 ? -10.887 -15.119 -5.660 1.00 92.44 81 LYS A C 1
ATOM 631 O O . LYS A 1 81 ? -11.780 -14.378 -6.064 1.00 92.44 81 LYS A O 1
ATOM 636 N N . GLN A 1 82 ? -11.137 -16.188 -4.903 1.00 94.88 82 GLN A N 1
ATOM 637 C CA . GLN A 1 82 ? -12.470 -16.539 -4.400 1.00 94.88 82 GLN A CA 1
ATOM 638 C C . GLN A 1 82 ? -13.090 -15.482 -3.470 1.00 94.88 82 GLN A C 1
ATOM 640 O O . GLN A 1 82 ? -14.312 -15.429 -3.358 1.00 94.88 82 GLN A O 1
ATOM 645 N N . ASP A 1 83 ? -12.265 -14.648 -2.836 1.00 95.50 83 ASP A N 1
ATOM 646 C CA . ASP A 1 83 ? -12.675 -13.623 -1.875 1.00 95.50 83 ASP A CA 1
ATOM 647 C C . ASP A 1 83 ? -12.769 -12.221 -2.515 1.00 95.50 83 ASP A C 1
ATOM 649 O O . ASP A 1 83 ? -12.996 -11.233 -1.815 1.00 95.50 83 ASP A O 1
ATOM 653 N N . ASP A 1 84 ? -12.591 -12.114 -3.839 1.00 95.06 84 ASP A N 1
ATOM 654 C CA . ASP A 1 84 ? -12.562 -10.835 -4.554 1.00 95.06 84 ASP A CA 1
ATOM 655 C C . ASP A 1 84 ? -13.970 -10.226 -4.671 1.00 95.06 84 ASP A C 1
ATOM 657 O O . ASP A 1 84 ? -14.847 -10.813 -5.322 1.00 95.06 84 ASP A O 1
ATOM 661 N N . PRO A 1 85 ? -14.237 -9.057 -4.057 1.00 94.81 85 PRO A N 1
ATOM 662 C CA . PRO A 1 85 ? -15.538 -8.422 -4.175 1.00 94.81 85 PRO A CA 1
ATOM 663 C C . PRO A 1 85 ? -15.790 -7.950 -5.617 1.00 94.81 85 PRO A C 1
ATOM 665 O O . PRO A 1 85 ? -14.865 -7.541 -6.322 1.00 94.81 85 PRO A O 1
ATOM 668 N N . PRO A 1 86 ? -17.053 -7.941 -6.080 1.00 91.25 86 PRO A N 1
ATOM 669 C CA . PRO A 1 86 ? -17.368 -7.451 -7.413 1.00 91.25 86 PRO A CA 1
ATOM 670 C C . PRO A 1 86 ? -17.010 -5.968 -7.536 1.00 91.25 86 PRO A C 1
ATOM 672 O O . PRO A 1 86 ? -17.346 -5.157 -6.667 1.00 91.25 86 PRO A O 1
ATOM 675 N N . LEU A 1 87 ? -16.370 -5.605 -8.649 1.00 85.44 87 LEU A N 1
ATOM 676 C CA . LEU A 1 87 ? -16.008 -4.218 -8.916 1.00 85.44 87 LEU A CA 1
ATOM 677 C C . LEU A 1 87 ? -17.262 -3.328 -8.958 1.00 85.44 87 LEU A C 1
ATOM 679 O O . LEU A 1 87 ? -18.252 -3.687 -9.610 1.00 85.44 87 LEU A O 1
ATOM 683 N N . PRO A 1 88 ? -17.235 -2.148 -8.310 1.00 86.50 88 PRO A N 1
ATOM 684 C CA . PRO A 1 88 ? -18.321 -1.193 -8.434 1.00 86.50 88 PRO A CA 1
ATOM 685 C C . PRO A 1 88 ? -18.435 -0.705 -9.889 1.00 86.50 88 PRO A C 1
ATOM 687 O O . PRO A 1 88 ? -17.445 -0.687 -10.628 1.00 86.50 88 PRO A O 1
ATOM 690 N N . PRO A 1 89 ? -19.632 -0.279 -10.328 1.00 85.19 89 PRO A N 1
ATOM 691 C CA . PRO A 1 89 ? -19.798 0.261 -11.669 1.00 85.19 89 PRO A CA 1
ATOM 692 C C . PRO A 1 89 ? -18.931 1.510 -11.859 1.00 85.19 89 PRO A C 1
ATOM 694 O O . PRO A 1 89 ? -18.814 2.346 -10.962 1.00 85.19 89 PRO A O 1
ATOM 697 N N . ALA A 1 90 ? -18.364 1.661 -13.057 1.00 85.88 90 ALA A N 1
ATOM 698 C CA . ALA A 1 90 ? -17.559 2.828 -13.399 1.00 85.88 90 ALA A CA 1
ATOM 699 C C . ALA A 1 90 ? -18.351 4.136 -13.203 1.00 85.88 90 ALA A C 1
ATOM 701 O O . ALA A 1 90 ? -19.491 4.266 -13.666 1.00 85.88 90 ALA A O 1
ATOM 702 N N . SER A 1 91 ? -17.715 5.108 -12.547 1.00 85.38 91 SER A N 1
ATOM 703 C CA . SER A 1 91 ? -18.221 6.466 -12.334 1.00 85.38 91 SER A CA 1
ATOM 704 C C . SER A 1 91 ? -17.304 7.481 -13.034 1.00 85.38 91 SER A C 1
ATOM 706 O O . SER A 1 91 ? -16.086 7.291 -13.001 1.00 85.38 91 SER A O 1
ATOM 708 N N . PRO A 1 92 ? -17.836 8.547 -13.663 1.00 90.19 92 PRO A N 1
ATOM 709 C CA . PRO A 1 92 ? -19.258 8.830 -13.879 1.00 90.19 92 PRO A CA 1
ATOM 710 C C . PRO A 1 92 ? -19.889 7.897 -14.923 1.00 90.19 92 PRO A C 1
ATOM 712 O O . PRO A 1 92 ? -19.202 7.196 -15.663 1.00 90.19 92 PRO A O 1
ATOM 715 N N . THR A 1 93 ? -21.221 7.909 -15.023 1.00 85.31 93 THR A N 1
ATOM 716 C CA . THR A 1 93 ? -21.973 7.014 -15.923 1.00 85.31 93 THR A CA 1
ATOM 717 C C . THR A 1 93 ? -21.630 7.178 -17.404 1.00 85.31 93 THR A C 1
ATOM 719 O O . THR A 1 93 ? -21.810 6.223 -18.161 1.00 85.31 93 THR A O 1
ATOM 722 N N . TRP A 1 94 ? -21.134 8.350 -17.812 1.00 85.94 94 TRP A N 1
ATOM 723 C CA . TRP A 1 94 ? -20.667 8.641 -19.171 1.00 85.94 94 TRP A CA 1
ATOM 724 C C . TRP A 1 94 ? -19.212 8.220 -19.430 1.00 85.94 94 TRP A C 1
ATOM 726 O O . TRP A 1 94 ? -18.741 8.384 -20.553 1.00 85.94 94 TRP A O 1
ATOM 736 N N . SER A 1 95 ? -18.499 7.687 -18.429 1.00 88.62 95 SER A N 1
ATOM 737 C CA . SER A 1 95 ? -17.073 7.357 -18.531 1.00 88.62 95 SER A CA 1
ATOM 738 C C . SER A 1 95 ? -16.769 6.506 -19.776 1.00 88.62 95 SER A C 1
ATOM 740 O O . SER A 1 95 ? -17.398 5.456 -19.956 1.00 88.62 95 SER A O 1
ATOM 742 N N . PRO A 1 96 ? -15.783 6.895 -20.614 1.00 84.69 96 PRO A N 1
ATOM 743 C CA . PRO A 1 96 ? -15.370 6.121 -21.785 1.00 84.69 96 PRO A CA 1
ATOM 744 C C . PRO A 1 96 ? -15.004 4.671 -21.454 1.00 84.69 96 PRO A C 1
ATOM 746 O O . PRO A 1 96 ? -15.256 3.788 -22.269 1.00 84.69 96 PRO A O 1
ATOM 749 N N . VAL A 1 97 ? -14.517 4.399 -20.236 1.00 84.50 97 VAL A N 1
ATOM 750 C CA . VAL A 1 97 ? -14.207 3.045 -19.737 1.00 84.50 97 VAL A CA 1
ATOM 751 C C . VAL A 1 97 ? -15.423 2.121 -19.799 1.00 84.50 97 VAL A C 1
ATOM 753 O O . VAL A 1 97 ? -15.289 0.927 -20.053 1.00 84.50 97 VAL A O 1
ATOM 756 N N . LYS A 1 98 ? -16.632 2.669 -19.642 1.00 79.44 98 LYS A N 1
ATOM 757 C CA . LYS A 1 98 ? -17.878 1.906 -19.748 1.00 79.44 98 LYS A CA 1
ATOM 758 C C . LYS A 1 98 ? -18.175 1.451 -21.182 1.00 79.44 98 LYS A C 1
ATOM 760 O O . LYS A 1 98 ? -18.870 0.457 -21.362 1.00 79.44 98 LYS A O 1
ATOM 765 N N . ARG A 1 99 ? -17.687 2.181 -22.195 1.00 77.00 99 ARG A N 1
ATOM 766 C CA . ARG A 1 99 ? -17.928 1.897 -23.622 1.00 77.00 99 ARG A CA 1
ATOM 767 C C . ARG A 1 99 ? -16.762 1.175 -24.292 1.00 77.00 99 ARG A C 1
ATOM 769 O O . ARG A 1 99 ? -16.998 0.291 -25.106 1.00 77.00 99 ARG A O 1
ATOM 776 N N . PHE A 1 100 ? -15.535 1.575 -23.980 1.00 81.19 100 PHE A N 1
ATOM 777 C CA . PHE A 1 100 ? -14.320 1.098 -24.641 1.00 81.19 100 PHE A CA 1
ATOM 778 C C . PHE A 1 100 ? -13.498 0.136 -23.771 1.00 81.19 100 PHE A C 1
ATOM 780 O O . PHE A 1 100 ? -12.518 -0.420 -24.253 1.00 81.19 100 PHE A O 1
ATOM 787 N N . GLY A 1 101 ? -13.897 -0.082 -22.512 1.00 73.12 101 GLY A N 1
ATOM 788 C CA . GLY A 1 101 ? -13.091 -0.804 -21.529 1.00 73.12 101 GLY A CA 1
ATOM 789 C C . GLY A 1 101 ? -12.010 0.080 -20.897 1.00 73.12 101 GLY A C 1
ATOM 790 O O . GLY A 1 101 ? -11.739 1.193 -21.349 1.00 73.12 101 GLY A 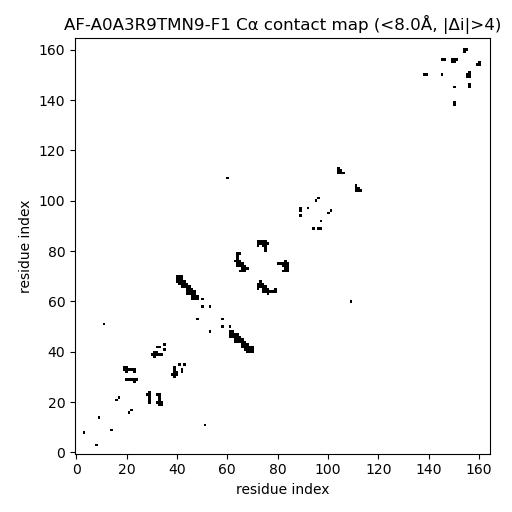O 1
ATOM 791 N N . GLY A 1 102 ? -11.420 -0.401 -19.802 1.00 68.75 102 GLY A N 1
ATOM 792 C CA . GLY A 1 102 ? -10.275 0.242 -19.155 1.00 68.75 102 GLY A CA 1
ATOM 793 C C . GLY A 1 102 ? -8.962 -0.324 -19.687 1.00 68.75 102 GLY A C 1
ATOM 794 O O . GLY A 1 102 ? -8.869 -1.521 -19.943 1.00 68.75 102 GLY A O 1
ATOM 795 N N . GLN A 1 103 ? -7.944 0.526 -19.822 1.00 60.22 103 GLN A N 1
ATOM 796 C CA . GLN A 1 103 ? -6.566 0.116 -20.110 1.00 60.22 103 GLN A CA 1
ATOM 797 C C . GLN A 1 103 ? -5.897 -0.292 -18.791 1.00 60.22 103 GLN A C 1
ATOM 799 O O . GLN A 1 103 ? -5.055 0.426 -18.257 1.00 60.22 103 GLN A O 1
ATOM 804 N N . TRP A 1 104 ? -6.339 -1.403 -18.209 1.00 56.53 104 TRP A N 1
ATOM 805 C CA . TRP A 1 104 ? -5.714 -1.959 -17.012 1.00 56.53 104 TRP A CA 1
ATOM 806 C C . TRP A 1 104 ? -4.760 -3.074 -17.416 1.00 56.53 104 TRP A C 1
ATOM 808 O O . TRP A 1 104 ? -5.056 -3.844 -18.333 1.00 56.53 104 TRP A O 1
ATOM 818 N N . ARG A 1 105 ? -3.611 -3.164 -16.736 1.00 54.19 105 ARG A N 1
ATOM 819 C CA . ARG A 1 105 ? -2.750 -4.341 -16.857 1.00 54.19 105 ARG A CA 1
ATOM 820 C C . ARG A 1 105 ? -3.598 -5.563 -16.514 1.00 54.19 105 ARG A C 1
ATOM 822 O O . ARG A 1 105 ? -4.172 -5.630 -15.430 1.00 54.19 105 ARG A O 1
ATOM 829 N N . LEU A 1 106 ? -3.674 -6.517 -17.437 1.00 49.72 106 LEU A N 1
ATOM 830 C CA . LEU A 1 106 ? -4.011 -7.887 -17.074 1.00 49.72 106 LEU A CA 1
ATOM 831 C C . LEU A 1 106 ? -2.895 -8.321 -16.120 1.00 49.72 106 LEU A C 1
ATOM 833 O O . LEU A 1 106 ? -1.730 -8.327 -16.517 1.00 49.72 106 LEU A O 1
ATOM 837 N N . SER A 1 107 ? -3.241 -8.545 -14.855 1.00 51.12 107 SER A N 1
ATOM 838 C CA . SER A 1 107 ? -2.340 -8.927 -13.763 1.00 51.12 107 SER A CA 1
ATOM 839 C C . SER A 1 107 ? -1.812 -10.354 -13.968 1.00 51.12 107 SER A C 1
ATOM 841 O O . SER A 1 107 ? -2.097 -11.260 -13.190 1.00 51.12 107 SER A O 1
ATOM 843 N N . GLU A 1 108 ? -1.109 -10.582 -15.074 1.00 45.91 108 GLU A N 1
ATOM 844 C CA . GLU A 1 108 ? -0.431 -11.835 -15.399 1.00 45.91 108 GLU A CA 1
ATOM 845 C C . GLU A 1 108 ? 1.082 -11.628 -15.284 1.00 45.91 108 GLU A C 1
ATOM 847 O O . GLU A 1 108 ? 1.851 -11.782 -16.237 1.00 45.91 108 GLU A O 1
ATOM 852 N N . ASN A 1 109 ? 1.506 -11.299 -14.061 1.00 51.50 109 ASN A N 1
ATOM 853 C CA . ASN A 1 109 ? 2.891 -11.356 -13.601 1.00 51.50 109 ASN A CA 1
ATOM 854 C C . ASN A 1 109 ? 3.838 -10.419 -14.391 1.00 51.50 109 ASN A C 1
ATOM 856 O O . ASN A 1 109 ? 3.424 -9.624 -15.237 1.00 51.50 109 ASN A O 1
ATOM 860 N N . ARG A 1 110 ? 5.154 -10.534 -14.149 1.00 52.66 110 ARG A N 1
ATOM 861 C CA . ARG A 1 110 ? 6.240 -9.766 -14.814 1.00 52.66 110 ARG A CA 1
ATOM 862 C C . ARG A 1 110 ? 6.219 -9.805 -16.362 1.00 52.66 110 ARG A C 1
ATOM 864 O O . ARG A 1 110 ? 7.000 -9.107 -17.003 1.00 52.66 110 ARG A O 1
ATOM 871 N N . ASN A 1 111 ? 5.335 -10.610 -16.957 1.00 47.03 111 ASN A N 1
ATOM 872 C CA . ASN A 1 111 ? 5.170 -10.821 -18.393 1.00 47.03 111 ASN A CA 1
ATOM 873 C C . ASN A 1 111 ? 3.931 -10.122 -18.982 1.00 47.03 111 ASN A C 1
ATOM 875 O O . ASN A 1 111 ? 3.600 -10.368 -20.143 1.00 47.03 111 ASN A O 1
ATOM 879 N N . ALA A 1 112 ? 3.255 -9.251 -18.223 1.00 44.91 112 ALA A N 1
ATOM 880 C CA . ALA A 1 112 ? 2.116 -8.499 -18.732 1.00 44.91 112 ALA A CA 1
ATOM 881 C C . ALA A 1 112 ? 2.486 -7.729 -20.026 1.00 44.91 112 ALA A C 1
ATOM 883 O O . ALA A 1 112 ? 3.535 -7.072 -20.091 1.00 44.91 112 ALA A O 1
ATOM 884 N N . PRO A 1 113 ? 1.621 -7.743 -21.059 1.00 43.31 113 PRO A N 1
ATOM 885 C CA . PRO A 1 113 ? 1.898 -7.158 -22.374 1.00 43.31 113 PRO A CA 1
ATOM 886 C C . PRO A 1 113 ? 2.112 -5.637 -22.356 1.00 43.31 113 PRO A C 1
ATOM 888 O O . PRO A 1 113 ? 2.496 -5.075 -23.374 1.00 43.31 113 PRO A O 1
ATOM 891 N N . SER A 1 114 ? 1.967 -4.964 -21.207 1.00 46.72 114 SER A N 1
ATOM 892 C CA . SER A 1 114 ? 2.416 -3.577 -21.015 1.00 46.72 114 SER A CA 1
ATOM 893 C C . SER A 1 114 ? 3.929 -3.375 -21.178 1.00 46.72 114 SER A C 1
ATOM 895 O O . SER A 1 114 ? 4.377 -2.234 -21.207 1.00 46.72 114 SER A O 1
ATOM 897 N N . ASN A 1 115 ? 4.713 -4.458 -21.267 1.00 44.47 115 ASN A N 1
ATOM 898 C CA . ASN A 1 115 ? 6.126 -4.418 -21.658 1.00 44.47 115 ASN A CA 1
ATOM 899 C C . ASN A 1 115 ? 6.328 -4.389 -23.182 1.00 44.47 115 ASN A C 1
ATOM 901 O O . ASN A 1 115 ? 7.444 -4.165 -23.651 1.00 44.47 115 ASN A O 1
ATOM 905 N N . GLN A 1 116 ? 5.272 -4.585 -23.978 1.00 44.41 116 GLN A N 1
ATOM 906 C CA . GLN A 1 116 ? 5.309 -4.153 -25.366 1.00 44.41 116 GLN A CA 1
ATOM 907 C C . GLN A 1 116 ? 5.244 -2.632 -25.338 1.00 44.41 116 GLN A C 1
ATOM 909 O O . GLN A 1 116 ? 4.284 -2.057 -24.823 1.00 44.41 116 GLN A O 1
ATOM 914 N N . SER A 1 117 ? 6.281 -1.983 -25.881 1.00 39.72 117 SER A N 1
ATOM 915 C CA . SER A 1 117 ? 6.187 -0.588 -26.312 1.00 39.72 117 SER A CA 1
ATOM 916 C C . SER A 1 117 ? 4.810 -0.426 -26.931 1.00 39.72 117 SER A C 1
ATOM 918 O O . SER A 1 117 ? 4.485 -1.167 -27.861 1.00 39.72 117 SER A O 1
ATOM 920 N N . LEU A 1 118 ? 4.002 0.488 -26.380 1.00 46.78 118 LEU A N 1
ATOM 921 C CA . LEU A 1 118 ? 2.828 0.996 -27.072 1.00 46.78 118 LEU A CA 1
ATOM 922 C C . LEU A 1 118 ? 3.322 1.299 -28.480 1.00 46.78 118 LEU A C 1
ATOM 924 O O . LEU A 1 118 ? 4.088 2.248 -28.671 1.00 46.78 118 LEU A O 1
ATOM 928 N N . GLN A 1 119 ? 2.987 0.427 -29.437 1.00 43.03 119 GLN A N 1
ATOM 929 C CA . GLN A 1 119 ? 3.230 0.719 -30.833 1.00 43.03 119 GLN A CA 1
ATOM 930 C C . GLN A 1 119 ? 2.640 2.102 -31.035 1.00 43.03 119 GLN A C 1
ATOM 932 O O . GLN A 1 119 ? 1.555 2.388 -30.529 1.00 43.03 119 GLN A O 1
ATOM 937 N N . SER A 1 120 ? 3.427 2.943 -31.691 1.00 44.84 120 SER A N 1
ATOM 938 C CA . SER A 1 120 ? 3.338 4.391 -31.868 1.00 44.84 120 SER A CA 1
ATOM 939 C C . SER A 1 120 ? 2.031 4.916 -32.487 1.00 44.84 120 SER A C 1
ATOM 941 O O . SER A 1 120 ? 2.038 5.895 -33.223 1.00 44.84 120 SER A O 1
ATOM 943 N N . GLN A 1 121 ? 0.891 4.284 -32.234 1.00 40.66 121 GLN A N 1
ATOM 944 C CA . GLN A 1 121 ? -0.413 4.618 -32.781 1.00 40.66 121 GLN A CA 1
ATOM 945 C C . GLN A 1 121 ? -1.112 5.738 -32.000 1.00 40.66 121 GLN A C 1
ATOM 947 O O . GLN A 1 121 ? -2.125 6.252 -32.461 1.00 40.66 121 GLN A O 1
ATOM 952 N N . SER A 1 122 ? -0.546 6.202 -30.878 1.00 42.41 122 SER A N 1
ATOM 953 C CA . SER A 1 122 ? -0.912 7.507 -30.307 1.00 42.41 122 SER A CA 1
ATOM 954 C C . SER A 1 122 ? -0.392 8.689 -31.143 1.00 42.41 122 SER A C 1
ATOM 956 O O . SER A 1 122 ? -0.793 9.825 -30.903 1.00 42.41 122 SER A O 1
ATOM 958 N N . ALA A 1 123 ? 0.428 8.444 -32.173 1.00 40.47 123 ALA A N 1
ATOM 959 C CA . ALA A 1 123 ? 0.899 9.464 -33.111 1.00 40.47 123 ALA A CA 1
ATOM 960 C C . ALA A 1 123 ? -0.083 9.756 -34.267 1.00 40.47 123 ALA A C 1
ATOM 962 O O . ALA A 1 123 ? 0.342 10.166 -35.342 1.00 40.47 123 ALA A O 1
ATOM 963 N N . LEU A 1 124 ? -1.393 9.565 -34.068 1.00 40.00 124 LEU A N 1
ATOM 964 C CA . LEU A 1 124 ? -2.404 10.131 -34.976 1.00 40.00 124 LEU A CA 1
ATOM 965 C C . LEU A 1 124 ? -2.749 11.594 -34.646 1.00 40.00 124 LEU A C 1
ATOM 967 O O . LEU A 1 124 ? -3.489 12.226 -35.394 1.00 40.00 124 LEU A O 1
ATOM 971 N N . CYS A 1 125 ? -2.180 12.167 -33.579 1.00 41.59 125 CYS A N 1
ATOM 972 C CA . CYS A 1 125 ? -2.099 13.620 -33.458 1.00 41.59 125 CYS A CA 1
ATOM 973 C C . CYS A 1 125 ? -0.944 14.128 -34.327 1.00 41.59 125 CYS A C 1
ATOM 975 O O . CYS A 1 125 ? 0.230 14.036 -33.973 1.00 41.59 125 CYS A O 1
ATOM 977 N N . GLU A 1 126 ? -1.319 14.645 -35.488 1.00 34.25 126 GLU A N 1
ATOM 978 C CA . GLU A 1 126 ? -0.495 15.331 -36.474 1.00 34.25 126 GLU A CA 1
ATOM 979 C C . GLU A 1 126 ? 0.157 16.594 -35.869 1.00 34.25 126 GLU A C 1
ATOM 981 O O . GLU A 1 126 ? -0.331 17.713 -36.005 1.00 34.25 126 GLU A O 1
ATOM 986 N N . CYS A 1 127 ? 1.274 16.428 -35.157 1.00 41.94 127 CYS A N 1
ATOM 987 C CA . CYS A 1 127 ? 2.109 17.538 -34.696 1.00 41.94 127 CYS A CA 1
ATOM 988 C C . CYS A 1 127 ? 3.148 17.879 -35.772 1.00 41.94 127 CYS A C 1
ATOM 990 O O . CYS A 1 127 ? 4.271 17.382 -35.751 1.00 41.94 127 CYS A O 1
ATOM 992 N N . ALA A 1 128 ? 2.787 18.757 -36.708 1.00 42.50 128 ALA A N 1
ATOM 993 C CA . ALA A 1 128 ? 3.717 19.322 -37.689 1.00 42.50 128 ALA A CA 1
ATOM 994 C C . ALA A 1 128 ? 4.596 20.471 -37.132 1.00 42.50 128 ALA A C 1
ATOM 996 O O . ALA A 1 128 ? 5.270 21.155 -37.902 1.00 42.50 128 ALA A O 1
ATOM 997 N N . SER A 1 129 ? 4.623 20.723 -35.817 1.00 44.00 129 SER A N 1
ATOM 998 C CA . SER A 1 129 ? 5.479 21.767 -35.232 1.00 44.00 129 SER A CA 1
ATOM 999 C C . SER A 1 129 ? 5.877 21.501 -33.774 1.00 44.00 129 SER A C 1
ATOM 1001 O O . SER A 1 129 ? 5.202 20.804 -33.022 1.00 44.00 129 SER A O 1
ATOM 1003 N N . SER A 1 130 ? 7.055 22.022 -33.419 1.00 41.34 130 SER A N 1
ATOM 1004 C CA . SER A 1 130 ? 7.876 21.688 -32.249 1.00 41.34 130 SER A CA 1
ATOM 1005 C C . SER A 1 130 ? 7.183 21.859 -30.890 1.00 41.34 130 SER A C 1
ATOM 1007 O O . SER A 1 130 ? 6.789 22.968 -30.525 1.00 41.34 130 SER A O 1
ATOM 1009 N N . CYS A 1 131 ? 7.158 20.788 -30.091 1.00 41.31 131 CYS A N 1
ATOM 1010 C CA . CYS A 1 131 ? 6.808 20.816 -28.671 1.00 41.31 131 CYS A CA 1
ATOM 1011 C C . CYS A 1 131 ? 7.869 21.570 -27.852 1.00 41.31 131 CYS A C 1
ATOM 1013 O O . CYS A 1 131 ? 8.932 21.033 -27.540 1.00 41.31 131 CYS A O 1
ATOM 1015 N N . GLY A 1 132 ? 7.557 22.808 -27.466 1.00 43.81 132 GLY A N 1
ATOM 1016 C CA . GLY A 1 132 ? 8.171 23.471 -26.320 1.00 43.81 132 GLY A CA 1
ATOM 1017 C C . GLY A 1 132 ? 7.538 22.927 -25.042 1.00 43.81 132 GLY A C 1
ATOM 1018 O O . GLY A 1 132 ? 6.338 23.075 -24.821 1.00 43.81 132 GLY A O 1
ATOM 1019 N N . ILE A 1 133 ? 8.338 22.250 -24.227 1.00 46.69 133 ILE A N 1
ATOM 1020 C CA . ILE A 1 133 ? 7.951 21.738 -22.913 1.00 46.69 133 ILE A CA 1
ATOM 1021 C C . ILE A 1 133 ? 7.473 22.932 -22.063 1.00 46.69 133 ILE A C 1
ATOM 1023 O O . ILE A 1 133 ? 8.242 23.854 -21.815 1.00 46.69 133 ILE A O 1
ATOM 1027 N N . HIS A 1 134 ? 6.197 22.887 -21.658 1.00 44.25 134 HIS A N 1
ATOM 1028 C CA . HIS A 1 134 ? 5.362 23.914 -21.000 1.00 44.25 134 HIS A CA 1
ATOM 1029 C C . HIS A 1 134 ? 4.543 24.844 -21.914 1.00 44.25 134 HIS A C 1
ATOM 1031 O O . HIS A 1 134 ? 4.943 25.953 -22.256 1.00 44.25 134 HIS A O 1
ATOM 1037 N N . GLY A 1 135 ? 3.298 24.427 -22.172 1.00 36.41 135 GLY A N 1
ATOM 1038 C CA . GLY A 1 135 ? 2.242 25.290 -22.703 1.00 36.41 135 GLY A CA 1
ATOM 1039 C C . GLY A 1 135 ? 0.930 24.544 -22.953 1.00 36.41 135 GLY A C 1
ATOM 1040 O O . GLY A 1 135 ? 0.553 24.339 -24.101 1.00 36.41 135 GLY A O 1
ATOM 1041 N N . HIS A 1 136 ? 0.217 24.114 -21.907 1.00 47.16 136 HIS A N 1
ATOM 1042 C CA . HIS A 1 136 ? -1.100 23.486 -22.076 1.00 47.16 136 HIS A CA 1
ATOM 1043 C C . HIS A 1 136 ? -2.174 24.528 -22.425 1.00 47.16 136 HIS A C 1
ATOM 1045 O O . HIS A 1 136 ? -2.833 25.084 -21.550 1.00 47.16 136 HIS A O 1
ATOM 1051 N N . SER A 1 137 ? -2.403 24.733 -23.721 1.00 42.91 137 SER A N 1
ATOM 1052 C CA . SER A 1 137 ? -3.580 25.428 -24.255 1.00 42.91 137 SER A CA 1
ATOM 1053 C C . SER A 1 137 ? -4.608 24.421 -24.780 1.00 42.91 137 SER A C 1
ATOM 1055 O O . SER A 1 137 ? -4.952 24.440 -25.956 1.00 42.91 137 SER A O 1
ATOM 1057 N N . HIS A 1 138 ? -5.126 23.556 -23.902 1.00 50.88 138 HIS A N 1
ATOM 1058 C CA . HIS A 1 138 ? -6.272 22.683 -24.224 1.00 50.88 138 HIS A CA 1
ATOM 1059 C C . HIS A 1 138 ? -7.432 22.815 -23.228 1.00 50.88 138 HIS A C 1
ATOM 1061 O O . HIS A 1 138 ? -8.581 22.582 -23.589 1.00 50.88 138 HIS A O 1
ATOM 1067 N N . ALA A 1 139 ? -7.170 23.285 -22.002 1.00 43.69 139 ALA A N 1
ATOM 1068 C CA . ALA A 1 139 ? -8.208 23.498 -20.989 1.00 43.69 139 ALA A CA 1
ATOM 1069 C C . ALA A 1 139 ? -9.202 24.628 -21.339 1.00 43.69 139 ALA A C 1
ATOM 1071 O O . ALA A 1 139 ? -10.256 24.724 -20.723 1.00 43.69 139 ALA A O 1
ATOM 1072 N N . TRP A 1 140 ? -8.894 25.479 -22.325 1.00 46.59 140 TRP A N 1
ATOM 1073 C CA . TRP A 1 140 ? -9.792 26.548 -22.786 1.00 46.59 140 TRP A CA 1
ATOM 1074 C C . TRP A 1 140 ? -10.853 26.070 -23.791 1.00 46.59 140 TRP A C 1
ATOM 1076 O O . TRP A 1 140 ? -11.759 26.835 -24.104 1.00 46.59 140 TRP A O 1
ATOM 1086 N N . MET A 1 141 ? -10.757 24.831 -24.292 1.00 46.53 141 MET A N 1
ATOM 1087 C CA . MET A 1 141 ? -11.718 24.266 -25.253 1.00 46.53 141 MET A CA 1
ATOM 1088 C C . MET A 1 141 ? -12.942 23.616 -24.592 1.00 46.53 141 MET A C 1
ATOM 1090 O O . MET A 1 141 ? -13.882 23.245 -25.289 1.00 46.53 141 MET A O 1
ATOM 1094 N N . LEU A 1 142 ? -12.941 23.471 -23.264 1.00 49.94 142 LEU A N 1
ATOM 1095 C CA . LEU A 1 142 ? -14.066 22.939 -22.499 1.00 49.94 142 LEU A CA 1
ATOM 1096 C C . LEU A 1 142 ? -14.736 24.080 -21.727 1.00 49.94 142 LEU A C 1
ATOM 1098 O O . LEU A 1 142 ? -14.084 24.776 -20.946 1.00 49.94 142 LEU A O 1
ATOM 1102 N N . ASP A 1 143 ? -16.038 24.264 -21.945 1.00 52.34 143 ASP A N 1
ATOM 1103 C CA . ASP A 1 143 ? -16.861 25.234 -21.218 1.00 52.34 143 ASP A CA 1
ATOM 1104 C C . ASP A 1 143 ? -17.212 24.679 -19.828 1.00 52.34 143 ASP A C 1
ATOM 1106 O O . ASP A 1 143 ? -18.273 24.102 -19.591 1.00 52.34 143 ASP A O 1
ATOM 1110 N N . VAL A 1 144 ? -16.240 24.749 -18.920 1.00 55.56 144 VAL A N 1
ATOM 1111 C CA . VAL A 1 144 ? -16.409 24.421 -17.500 1.00 55.56 144 VAL A CA 1
ATOM 1112 C C . VAL A 1 144 ? -16.758 25.692 -16.716 1.00 55.56 144 VAL A C 1
ATOM 1114 O O . VAL A 1 144 ? -16.159 26.735 -16.984 1.00 55.56 144 VAL A O 1
ATOM 1117 N N . PRO A 1 145 ? -17.681 25.632 -15.732 1.00 56.59 145 PRO A N 1
ATOM 1118 C CA . PRO A 1 145 ? -18.201 26.796 -15.005 1.00 56.59 145 PRO A CA 1
ATOM 1119 C C . PRO A 1 145 ? -17.203 27.295 -13.949 1.00 56.59 145 PRO A C 1
ATOM 1121 O O . PRO A 1 145 ? -17.445 27.249 -12.745 1.00 56.59 145 PRO A O 1
ATOM 1124 N N . VAL A 1 146 ? -16.041 27.737 -14.413 1.00 58.94 146 VAL A N 1
ATOM 1125 C CA . VAL A 1 146 ? -14.901 28.182 -13.610 1.00 58.94 146 VAL A CA 1
ATOM 1126 C C . VAL A 1 146 ? -14.398 29.506 -14.168 1.00 58.94 146 VAL A C 1
ATOM 1128 O O . VAL A 1 146 ? -14.400 29.727 -15.380 1.00 58.94 146 VAL A O 1
ATOM 1131 N N . ASN 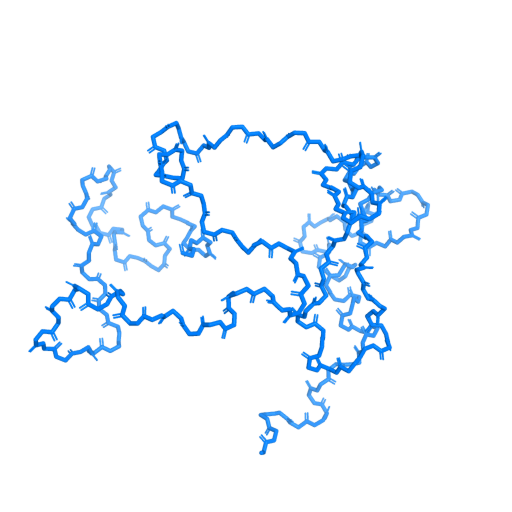A 1 147 ? -13.990 30.411 -13.282 1.00 60.56 147 ASN A N 1
ATOM 1132 C CA . ASN A 1 147 ? -13.574 31.756 -13.664 1.00 60.56 147 ASN A CA 1
ATOM 1133 C C . ASN A 1 147 ? -12.328 31.703 -14.569 1.00 60.56 147 ASN A C 1
ATOM 1135 O O . ASN A 1 147 ? -11.372 30.980 -14.287 1.00 60.56 147 ASN A O 1
ATOM 1139 N N . ASP A 1 148 ? -12.316 32.488 -15.650 1.00 62.97 148 ASP A N 1
ATOM 1140 C CA . ASP A 1 148 ? -11.253 32.467 -16.665 1.00 62.97 148 ASP A CA 1
ATOM 1141 C C . ASP A 1 148 ? -9.857 32.762 -16.106 1.00 62.97 148 ASP A C 1
ATOM 1143 O O . ASP A 1 148 ? -8.855 32.276 -16.636 1.00 62.97 148 ASP A O 1
ATOM 1147 N N . LYS A 1 149 ? -9.777 33.530 -15.014 1.00 62.97 149 LYS A N 1
ATOM 1148 C CA . LYS A 1 149 ? -8.510 33.838 -14.337 1.00 62.97 149 LYS A CA 1
ATOM 1149 C C . LYS A 1 149 ? -7.920 32.626 -13.608 1.00 62.97 149 LYS A C 1
ATOM 1151 O O . LYS A 1 149 ? -6.700 32.514 -13.527 1.00 62.97 149 LYS A O 1
ATOM 1156 N N . ASP A 1 150 ? -8.763 31.698 -13.161 1.00 60.75 150 ASP A N 1
ATOM 1157 C CA . ASP A 1 150 ? -8.359 30.529 -12.370 1.00 60.75 150 ASP A CA 1
ATOM 1158 C C . ASP A 1 150 ? -7.947 29.336 -13.245 1.00 60.75 150 ASP A C 1
ATOM 1160 O O . ASP A 1 150 ? -7.254 28.428 -12.787 1.00 60.75 150 ASP A O 1
ATOM 1164 N N . LYS A 1 151 ? -8.267 29.373 -14.548 1.00 56.00 151 LYS A N 1
ATOM 1165 C CA . LYS A 1 151 ? -7.857 28.358 -15.538 1.00 56.00 151 LYS A CA 1
ATOM 1166 C C . LYS A 1 151 ? -6.333 28.235 -15.693 1.00 56.00 151 LYS A C 1
ATOM 1168 O O . LYS A 1 151 ? -5.857 27.213 -16.176 1.00 56.00 151 LYS A O 1
ATOM 1173 N N . LYS A 1 152 ? -5.573 29.267 -15.301 1.00 53.47 152 LYS A N 1
ATOM 1174 C CA . LYS A 1 152 ? -4.098 29.322 -15.371 1.00 53.47 152 LYS A CA 1
ATOM 1175 C C . LYS A 1 152 ? -3.412 29.256 -13.999 1.00 53.47 152 LYS A C 1
ATOM 1177 O O . LYS A 1 152 ? -2.191 29.370 -13.931 1.00 53.47 152 LYS A O 1
ATOM 1182 N N . SER A 1 153 ? -4.176 29.113 -12.918 1.00 55.56 153 SER A N 1
ATOM 1183 C CA . SER A 1 153 ? -3.637 29.070 -11.557 1.00 55.56 153 SER A CA 1
ATOM 1184 C C . SER A 1 153 ? -2.970 27.727 -11.257 1.00 55.56 153 SER A C 1
ATOM 1186 O O . SER A 1 153 ? -3.316 26.701 -11.835 1.00 55.56 153 SER A O 1
ATOM 1188 N N . PHE A 1 154 ? -2.029 27.736 -10.311 1.00 44.72 154 PHE A N 1
ATOM 1189 C CA . PHE A 1 154 ? -1.203 26.584 -9.921 1.00 44.72 154 PHE A CA 1
ATOM 1190 C C . PHE A 1 154 ? -2.009 25.319 -9.546 1.00 44.72 154 PHE A C 1
ATOM 1192 O O . PHE A 1 154 ? -1.563 24.210 -9.815 1.00 44.72 154 PHE A O 1
ATOM 1199 N N . TRP A 1 155 ? -3.221 25.476 -9.000 1.00 48.69 155 TRP A N 1
ATOM 1200 C CA . TRP A 1 155 ? -4.134 24.376 -8.636 1.00 48.69 155 TRP A CA 1
ATOM 1201 C C . TRP A 1 155 ? -5.187 24.044 -9.711 1.00 48.69 155 TRP A C 1
ATOM 1203 O O . TRP A 1 155 ? -6.073 23.213 -9.494 1.00 48.69 155 TRP A O 1
ATOM 1213 N N . GLY A 1 156 ? -5.106 24.707 -10.867 1.00 52.56 156 GLY A N 1
ATOM 1214 C CA . GLY A 1 156 ? -6.102 24.656 -11.928 1.00 52.56 156 GLY A CA 1
ATOM 1215 C C . GLY A 1 156 ? -7.488 25.126 -11.482 1.00 52.56 156 GLY A C 1
ATOM 1216 O O . GLY A 1 156 ? -7.700 25.619 -10.375 1.00 52.56 156 GLY A O 1
ATOM 1217 N N . ALA A 1 157 ? -8.463 24.923 -12.361 1.00 51.41 157 ALA A N 1
ATOM 1218 C CA . ALA A 1 157 ? -9.846 25.324 -12.143 1.00 51.41 157 ALA A CA 1
ATOM 1219 C C . ALA A 1 157 ? -10.609 24.500 -11.079 1.00 51.41 157 ALA A C 1
ATOM 1221 O O . ALA A 1 157 ? -11.720 24.866 -10.710 1.00 51.41 157 ALA A O 1
ATOM 1222 N N . LEU A 1 158 ? -10.043 23.382 -10.604 1.00 48.38 158 LEU A N 1
ATOM 1223 C CA . LEU A 1 158 ? -10.718 22.423 -9.715 1.00 48.38 158 LEU A CA 1
ATOM 1224 C C . LEU A 1 158 ? -9.962 22.146 -8.404 1.00 48.38 158 LEU A C 1
ATOM 1226 O O . LEU A 1 158 ? -10.338 21.242 -7.665 1.00 48.38 158 LEU A O 1
ATOM 1230 N N . GLY A 1 159 ? -8.905 22.900 -8.085 1.00 43.19 159 GLY A N 1
ATOM 1231 C CA . GLY A 1 159 ? -8.278 22.872 -6.756 1.00 43.19 159 GLY A CA 1
ATOM 1232 C C . GLY A 1 159 ? -7.526 21.589 -6.373 1.00 43.19 159 GLY A C 1
ATOM 1233 O O . GLY A 1 159 ? -6.953 21.540 -5.292 1.00 43.19 159 GLY A O 1
ATOM 1234 N N . CYS A 1 160 ? -7.505 20.557 -7.219 1.00 50.59 160 CYS A N 1
ATOM 1235 C CA . CYS A 1 160 ? -6.865 19.262 -6.966 1.00 50.59 160 CYS A CA 1
ATOM 1236 C C . CYS A 1 160 ? -6.428 18.625 -8.296 1.00 50.59 160 CYS A C 1
ATOM 1238 O O . CYS A 1 160 ? -7.025 17.660 -8.762 1.00 50.59 160 CYS A O 1
ATOM 1240 N N . SER A 1 161 ? -5.395 19.165 -8.941 1.00 40.00 161 SER A N 1
ATOM 1241 C CA . SER A 1 161 ? -4.819 18.591 -10.170 1.00 40.00 161 SER A CA 1
ATOM 1242 C C . SER A 1 161 ? -3.683 17.586 -9.921 1.00 40.00 161 SER A C 1
ATOM 1244 O O . SER A 1 161 ? -3.086 17.105 -10.876 1.00 40.00 161 SER A O 1
ATOM 1246 N N . CYS A 1 162 ? -3.389 17.217 -8.668 1.00 47.47 162 CYS A N 1
ATOM 1247 C CA . CYS A 1 162 ? -2.320 16.255 -8.355 1.00 47.47 162 CYS A CA 1
ATOM 1248 C C . CYS A 1 162 ? -2.677 14.777 -8.603 1.00 47.47 162 CYS A C 1
ATOM 1250 O O . CYS A 1 162 ? -1.822 13.922 -8.401 1.00 47.47 162 CYS A O 1
ATOM 1252 N N . PHE A 1 163 ? -3.898 14.457 -9.040 1.00 35.28 163 PHE A N 1
ATOM 1253 C CA . PHE A 1 163 ? -4.290 13.087 -9.386 1.00 35.28 163 PHE A CA 1
ATOM 1254 C C . PHE A 1 163 ? -5.212 13.074 -10.607 1.00 35.28 163 PHE A C 1
ATOM 1256 O O . PHE A 1 163 ? -6.426 12.934 -10.492 1.00 35.28 163 PHE A O 1
ATOM 1263 N N . ALA A 1 164 ? -4.631 13.220 -11.790 1.00 27.94 164 ALA A N 1
ATOM 1264 C CA . ALA A 1 164 ? -5.247 12.765 -13.027 1.00 27.94 164 ALA A CA 1
ATOM 1265 C C . ALA A 1 164 ? -4.116 12.328 -13.963 1.00 27.94 164 ALA A C 1
ATOM 1267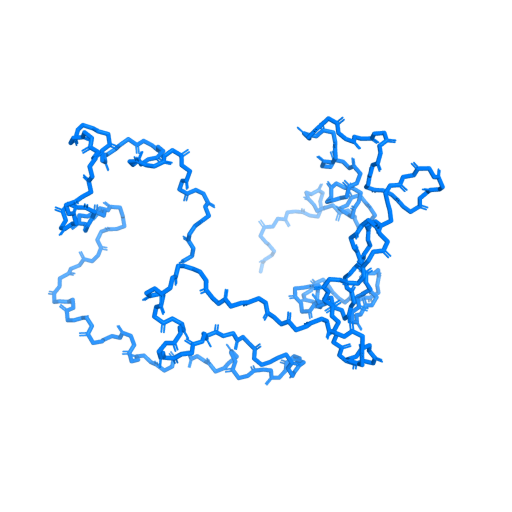 O O . ALA A 1 164 ? -3.330 13.164 -14.407 1.00 27.94 164 ALA A O 1
ATOM 1268 N N . PHE A 1 165 ? -3.998 11.013 -14.153 1.00 38.44 165 PHE A N 1
ATOM 1269 C CA . PHE A 1 165 ? -3.177 10.399 -15.196 1.00 38.44 165 PHE A CA 1
ATOM 1270 C C . PHE A 1 165 ? -3.834 10.594 -16.565 1.00 38.44 165 PHE A C 1
ATOM 1272 O O . PHE A 1 165 ? -5.088 10.578 -16.614 1.00 38.44 165 PHE A O 1
#

Nearest PDB structures (foldseek):
  3ooq-assembly1_E  TM=8.642E-01  e=1.349E-02  Thermotoga maritima MSB8

Organism: Acinetobacter baumannii (NCBI:txid470)

InterPro domains:
  IPR011059 Metal-dependent hydrolase, composite domain superfamily [G3DSA:2.30.40.10] (35-50)
  IPR011059 Metal-dependent hydrolase, composite domain superfamily [SSF51338] (34-77)
  IPR013108 Amidohydrolase 3 [PF07969] (3-75)

Radius of gyration: 21.31 Å; Cα contacts (8 Å, |Δi|>4): 131; chains: 1; bounding box: 48×51×56 Å

Sequence (165 aa):
LPLYDEKNLLDRQTALKLWTKGSAWFSGEKDVKGSLTAGELADLVVLSDDYFKVEAEDIQWIESVLTVLGGKVVYAGAEFKQDDPPLPPASPTWSPVKRFGGQWRLSENRNAPSNQSLQSQSALCECASSCGIHGHSHAWMLDVPVNDKDKKSFWGALGCSCFAF